Protein AF-A0A964DFS4-F1 (afdb_monomer_lite)

Structure (mmCIF, N/CA/C/O backbone):
data_AF-A0A964DFS4-F1
#
_entry.id   AF-A0A964DFS4-F1
#
loop_
_atom_site.group_PDB
_atom_site.id
_atom_site.type_symbol
_atom_site.label_atom_id
_atom_site.label_alt_id
_atom_site.label_comp_id
_atom_site.label_asym_id
_atom_site.label_entity_id
_atom_site.label_seq_id
_atom_site.pdbx_PDB_ins_code
_atom_site.Cartn_x
_atom_site.Cartn_y
_atom_site.Cartn_z
_atom_site.occupancy
_atom_site.B_iso_or_equiv
_atom_site.auth_seq_id
_atom_site.auth_comp_id
_atom_site.auth_asym_id
_atom_site.auth_atom_id
_atom_site.pdbx_PDB_model_num
ATOM 1 N N . MET A 1 1 ? -28.205 2.146 16.882 1.00 52.66 1 MET A N 1
ATOM 2 C CA . MET A 1 1 ? -27.060 2.126 15.939 1.00 52.66 1 MET A CA 1
ATOM 3 C C . MET A 1 1 ? -25.708 2.050 16.650 1.00 52.66 1 MET A C 1
ATOM 5 O O . MET A 1 1 ? -24.971 1.135 16.324 1.00 52.66 1 MET A O 1
ATOM 9 N N . GLN A 1 2 ? -25.374 2.912 17.628 1.00 54.44 2 GLN A N 1
ATOM 10 C CA . GLN A 1 2 ? -24.076 2.841 18.343 1.00 54.44 2 GLN A CA 1
ATOM 11 C C . GLN A 1 2 ? -23.811 1.486 19.035 1.00 54.44 2 GLN A C 1
ATOM 13 O O . GLN A 1 2 ? -22.732 0.924 18.877 1.00 54.44 2 GLN A O 1
ATOM 18 N N . THR A 1 3 ? -24.813 0.900 19.691 1.00 56.97 3 THR A N 1
ATOM 19 C CA . THR A 1 3 ? -24.715 -0.400 20.387 1.00 56.97 3 THR A CA 1
ATOM 20 C C . THR A 1 3 ? -24.499 -1.605 19.465 1.00 56.97 3 THR A C 1
ATOM 22 O O . THR A 1 3 ? -23.933 -2.608 19.883 1.00 56.97 3 THR A O 1
ATOM 25 N N . GLU A 1 4 ? -24.918 -1.523 18.199 1.00 61.53 4 GLU A N 1
ATOM 26 C CA . GLU A 1 4 ? -24.745 -2.621 17.235 1.00 61.53 4 GLU A CA 1
ATOM 27 C C . GLU A 1 4 ? -23.342 -2.612 16.616 1.00 61.53 4 GLU A C 1
ATOM 29 O O . GLU A 1 4 ? -22.760 -3.668 16.385 1.00 61.53 4 GLU A O 1
ATOM 34 N N . THR A 1 5 ? -22.741 -1.428 16.446 1.00 63.38 5 THR A N 1
ATOM 35 C CA . THR A 1 5 ? -21.353 -1.314 15.966 1.00 63.38 5 THR A CA 1
ATOM 36 C C . THR A 1 5 ? -20.335 -1.855 16.968 1.00 63.38 5 THR A C 1
ATOM 38 O O . THR A 1 5 ? -19.283 -2.342 16.569 1.00 63.38 5 THR A O 1
ATOM 41 N N . GLU A 1 6 ? -20.637 -1.838 18.270 1.00 69.75 6 GLU A N 1
ATOM 42 C CA . GLU A 1 6 ? -19.727 -2.358 19.298 1.00 69.75 6 GLU A CA 1
ATOM 43 C C . GLU A 1 6 ? -19.509 -3.871 19.195 1.00 69.75 6 GLU A C 1
ATOM 45 O O . GLU A 1 6 ? -18.409 -4.332 19.522 1.00 69.75 6 GLU A O 1
ATOM 50 N N . LYS A 1 7 ? -20.506 -4.601 18.670 1.0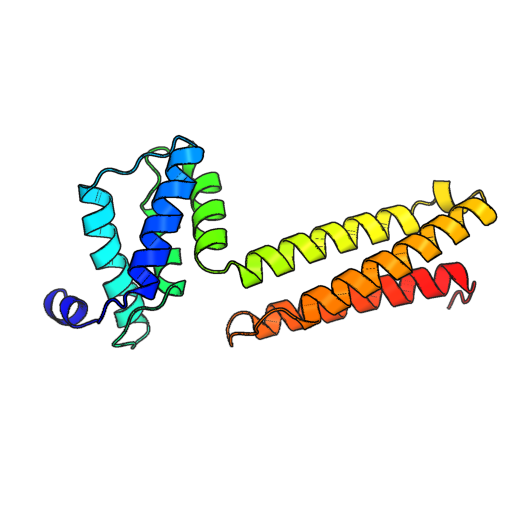0 79.75 7 LYS A N 1
ATOM 51 C CA . LYS A 1 7 ? -20.481 -6.057 18.459 1.00 79.75 7 LYS A CA 1
ATOM 52 C C . LYS A 1 7 ? -19.556 -6.490 17.321 1.00 79.75 7 LYS A C 1
ATOM 54 O O . LYS A 1 7 ? -19.240 -7.673 17.230 1.00 79.75 7 LYS A O 1
ATOM 59 N N . VAL A 1 8 ? -19.110 -5.562 16.469 1.00 85.31 8 VAL A N 1
ATOM 60 C CA . VAL A 1 8 ? -18.133 -5.872 15.423 1.00 85.31 8 VAL A CA 1
ATOM 61 C C . VAL A 1 8 ? -16.799 -6.238 16.069 1.00 85.31 8 VAL A C 1
ATOM 63 O O . VAL A 1 8 ? -16.204 -5.445 16.810 1.00 85.31 8 VAL A O 1
ATOM 66 N N . ALA A 1 9 ? -16.318 -7.440 15.758 1.00 89.31 9 ALA A N 1
ATOM 67 C CA . ALA A 1 9 ? -15.030 -7.926 16.220 1.00 89.31 9 ALA A CA 1
ATOM 68 C C . ALA A 1 9 ? -13.891 -7.155 15.539 1.00 89.31 9 ALA A C 1
ATOM 70 O O . ALA A 1 9 ? -13.886 -6.993 14.317 1.00 89.31 9 ALA A O 1
ATOM 71 N N . LEU A 1 10 ? -12.915 -6.714 16.336 1.00 89.19 10 LEU A N 1
ATOM 72 C CA . LEU A 1 10 ? -11.646 -6.166 15.862 1.00 89.19 10 LEU A CA 1
ATOM 73 C C . LEU A 1 10 ? -10.573 -7.249 16.020 1.00 89.19 10 LEU A C 1
ATOM 75 O O . LEU A 1 10 ? -10.192 -7.548 17.149 1.00 89.19 10 LEU A O 1
ATOM 79 N N . PRO A 1 11 ? -10.125 -7.876 14.927 1.00 90.25 11 PRO A N 1
ATOM 80 C CA . PRO A 1 11 ? -9.080 -8.895 14.971 1.00 90.25 11 PRO A CA 1
ATOM 81 C C . PRO A 1 11 ? -7.705 -8.270 15.206 1.00 90.25 11 PRO A C 1
ATOM 83 O O . PRO A 1 11 ? -7.482 -7.110 14.853 1.00 90.25 11 PRO A O 1
ATOM 86 N N . ASP A 1 12 ? -6.758 -9.068 15.694 1.00 87.31 12 ASP A N 1
ATOM 87 C CA . ASP A 1 12 ? -5.375 -8.636 15.938 1.00 87.31 12 ASP A CA 1
ATOM 88 C C . ASP A 1 12 ? -4.710 -8.046 14.690 1.00 87.31 12 ASP A C 1
ATOM 90 O O . ASP A 1 12 ? -3.999 -7.051 14.782 1.00 87.31 12 ASP A O 1
ATOM 94 N N . GLU A 1 13 ? -5.007 -8.583 13.506 1.00 84.88 13 GLU A N 1
ATOM 95 C CA . GLU A 1 13 ? -4.516 -8.066 12.221 1.00 84.88 13 GLU A CA 1
ATOM 96 C C . GLU A 1 13 ? -4.859 -6.581 12.011 1.00 84.88 13 GLU A C 1
ATOM 98 O O . GLU A 1 13 ? -4.029 -5.810 11.528 1.00 84.88 13 GLU A O 1
ATOM 103 N N . VAL A 1 14 ? -6.054 -6.150 12.431 1.00 89.38 14 VAL A N 1
ATOM 104 C CA . VAL A 1 14 ? -6.488 -4.748 12.340 1.00 89.38 14 VAL A CA 1
ATOM 105 C C . VAL A 1 14 ? -5.730 -3.884 13.344 1.00 89.38 14 VAL A C 1
ATOM 107 O O . VAL A 1 14 ? -5.325 -2.769 13.016 1.00 89.38 14 VAL A O 1
ATOM 110 N N . TYR A 1 15 ? -5.481 -4.394 14.553 1.00 90.19 15 TYR A N 1
ATOM 111 C CA . TYR A 1 15 ? -4.659 -3.694 15.542 1.00 90.19 15 TYR A CA 1
ATOM 112 C C . TYR A 1 15 ? -3.211 -3.541 15.074 1.00 90.19 15 TYR A C 1
ATOM 114 O O . TYR A 1 15 ? -2.659 -2.446 15.164 1.00 90.19 15 TYR A O 1
ATOM 122 N N . ILE A 1 16 ? -2.616 -4.602 14.526 1.00 87.69 16 ILE A N 1
ATOM 123 C CA . ILE A 1 16 ? -1.258 -4.587 13.971 1.00 87.69 16 ILE A CA 1
ATOM 124 C C . ILE A 1 16 ? -1.169 -3.565 12.832 1.00 87.69 16 ILE A C 1
ATOM 126 O O . ILE A 1 16 ? -0.270 -2.724 12.833 1.00 87.69 16 ILE A O 1
ATOM 130 N N . ALA A 1 17 ? -2.126 -3.571 11.901 1.00 87.69 17 ALA A N 1
ATOM 131 C CA . ALA A 1 17 ? -2.171 -2.602 10.810 1.00 87.69 17 ALA A CA 1
ATOM 132 C C . ALA A 1 17 ? -2.332 -1.154 11.315 1.00 87.69 17 ALA A C 1
ATOM 134 O O . ALA A 1 17 ? -1.662 -0.250 10.815 1.00 87.69 17 ALA A O 1
ATOM 135 N N . LEU A 1 18 ? -3.147 -0.924 12.351 1.00 90.88 18 LEU A N 1
ATOM 136 C CA . LEU A 1 18 ? -3.310 0.399 12.959 1.00 90.88 18 LEU A CA 1
ATOM 137 C C . LEU A 1 18 ? -2.034 0.883 13.668 1.00 90.88 18 LEU A C 1
ATOM 139 O O . LEU A 1 18 ? -1.693 2.064 13.578 1.00 90.88 18 LEU A O 1
ATOM 143 N N . VAL A 1 19 ? -1.318 -0.009 14.356 1.00 90.88 19 VAL A N 1
ATOM 144 C CA . VAL A 1 19 ? -0.024 0.302 14.985 1.00 90.88 19 VAL A CA 1
ATOM 145 C C . VAL A 1 19 ? 1.022 0.628 13.921 1.00 90.88 19 VAL A C 1
ATOM 147 O O . VAL A 1 19 ? 1.708 1.643 14.036 1.00 90.88 19 VAL A O 1
ATOM 150 N N . ASN A 1 20 ? 1.091 -0.158 12.844 1.00 89.75 20 ASN A N 1
ATOM 151 C CA . ASN A 1 20 ? 1.981 0.118 11.717 1.00 89.75 20 ASN A CA 1
ATOM 152 C C . ASN A 1 20 ? 1.682 1.486 11.089 1.00 89.75 20 ASN A C 1
ATOM 154 O O . ASN A 1 20 ? 2.601 2.277 10.875 1.00 89.75 20 ASN A O 1
ATOM 158 N N . LEU A 1 21 ? 0.401 1.805 10.869 1.00 90.88 21 LEU A N 1
ATOM 159 C CA . LEU A 1 21 ? -0.023 3.109 10.360 1.00 90.88 21 LEU A CA 1
ATOM 160 C C . LEU A 1 21 ? 0.421 4.247 11.288 1.00 90.88 21 LEU A C 1
ATOM 162 O O . LEU A 1 21 ? 0.910 5.272 10.816 1.00 90.88 21 LEU A O 1
ATOM 166 N N . ARG A 1 22 ? 0.287 4.068 12.607 1.00 91.88 22 ARG A N 1
ATOM 167 C CA . ARG A 1 22 ? 0.723 5.056 13.601 1.00 91.88 22 ARG A CA 1
ATOM 168 C C . ARG A 1 22 ? 2.223 5.328 13.517 1.00 91.88 22 ARG A C 1
ATOM 170 O O . ARG A 1 22 ? 2.620 6.491 13.543 1.00 91.88 22 ARG A O 1
ATOM 177 N N . GLU A 1 23 ? 3.043 4.288 13.398 1.00 90.50 23 GLU A N 1
ATOM 178 C CA . GLU A 1 23 ? 4.497 4.436 13.265 1.00 90.50 23 GLU A CA 1
ATOM 179 C C . GLU A 1 23 ? 4.887 5.106 11.942 1.00 90.50 23 GLU A C 1
ATOM 181 O O . GLU A 1 23 ? 5.759 5.975 11.917 1.00 90.50 23 GLU A O 1
ATOM 186 N N . VAL A 1 24 ? 4.211 4.757 10.845 1.00 89.94 24 VAL A N 1
ATOM 187 C CA . VAL A 1 24 ? 4.422 5.378 9.531 1.00 89.94 24 VAL A CA 1
ATOM 188 C C . VAL A 1 24 ? 4.063 6.869 9.556 1.00 89.94 24 VAL A C 1
ATOM 190 O O . VAL A 1 24 ? 4.853 7.692 9.105 1.00 89.94 24 VAL A O 1
ATOM 193 N N . LEU A 1 25 ? 2.925 7.242 10.147 1.00 90.75 25 LEU A N 1
ATOM 194 C CA . LEU A 1 25 ? 2.521 8.646 10.301 1.00 90.75 25 LEU A CA 1
ATOM 195 C C . LEU A 1 25 ? 3.501 9.438 11.171 1.00 90.75 25 LEU A C 1
ATOM 197 O O . LEU A 1 25 ? 3.850 10.572 10.842 1.00 90.75 25 LEU A O 1
ATOM 201 N N . LYS A 1 26 ? 3.994 8.826 12.252 1.00 91.00 26 LYS A N 1
ATOM 202 C CA . LYS A 1 26 ? 4.965 9.446 13.158 1.00 91.00 26 LYS A CA 1
ATOM 203 C C . LYS A 1 26 ? 6.288 9.771 12.458 1.00 91.00 26 LYS A C 1
ATOM 205 O O . LYS A 1 26 ? 6.864 10.816 12.748 1.00 91.00 26 LYS A O 1
ATOM 210 N N . LYS A 1 27 ? 6.752 8.921 11.533 1.00 90.81 27 LYS A N 1
ATOM 211 C CA . LYS A 1 27 ? 7.962 9.179 10.724 1.00 90.81 27 LYS A CA 1
ATOM 212 C C . LYS A 1 27 ? 7.828 10.423 9.844 1.00 90.81 27 LYS A C 1
ATOM 214 O O . LYS A 1 27 ? 8.802 11.143 9.672 1.00 90.81 27 LYS A O 1
ATOM 219 N N . GLU A 1 28 ? 6.619 10.708 9.370 1.00 89.25 28 GLU A N 1
ATOM 220 C CA . GLU A 1 28 ? 6.293 11.902 8.579 1.00 89.25 28 GLU A CA 1
ATOM 221 C C . GLU A 1 28 ? 5.903 13.114 9.454 1.00 89.25 28 GLU A C 1
ATOM 223 O O . GLU A 1 28 ? 5.356 14.095 8.958 1.00 89.25 28 GLU A O 1
ATOM 228 N N . ASN A 1 29 ? 6.177 13.068 10.766 1.00 89.50 29 ASN A N 1
ATOM 229 C CA . ASN A 1 29 ? 5.811 14.087 11.761 1.00 89.50 29 ASN A CA 1
ATOM 230 C C . ASN A 1 29 ? 4.297 14.346 11.907 1.00 89.50 29 ASN A C 1
ATOM 232 O O . ASN A 1 29 ? 3.890 15.367 12.464 1.00 89.50 29 ASN A O 1
ATOM 236 N N . ILE A 1 30 ? 3.448 13.406 11.482 1.00 89.44 30 ILE A N 1
ATOM 237 C CA . ILE A 1 30 ? 1.992 13.496 11.633 1.00 89.44 30 ILE A CA 1
ATOM 238 C C . ILE A 1 30 ? 1.586 12.770 12.918 1.00 89.44 30 ILE A C 1
ATOM 240 O O . ILE A 1 30 ? 1.550 11.540 12.985 1.00 89.44 30 ILE A O 1
ATOM 244 N N . ILE A 1 31 ? 1.269 13.537 13.965 1.00 86.50 31 ILE A N 1
ATOM 245 C CA . ILE A 1 31 ? 0.950 12.993 15.291 1.00 86.50 31 ILE A CA 1
ATOM 246 C C . ILE A 1 31 ? -0.534 13.198 15.606 1.00 86.50 31 ILE A C 1
ATOM 248 O O . ILE A 1 31 ? -0.989 14.286 15.955 1.00 86.50 31 ILE A O 1
ATOM 252 N N . ALA A 1 32 ? -1.294 12.108 15.529 1.00 87.12 32 ALA A N 1
ATOM 253 C CA . ALA A 1 32 ? -2.654 12.028 16.048 1.00 87.12 32 ALA A CA 1
ATOM 254 C C . ALA A 1 32 ? -2.649 11.712 17.557 1.00 87.12 32 ALA A C 1
ATOM 256 O O . ALA A 1 32 ? -1.842 10.913 18.032 1.00 87.12 32 ALA A O 1
ATOM 257 N N . SER A 1 33 ? -3.571 12.312 18.318 1.00 87.88 33 SER A N 1
ATOM 258 C CA . SER A 1 33 ? -3.702 12.055 19.759 1.00 87.88 33 SER A CA 1
ATOM 259 C C . SER A 1 33 ? -4.278 10.666 20.052 1.00 87.88 33 SER A C 1
ATOM 261 O O . SER A 1 33 ? -5.052 10.125 19.260 1.00 87.88 33 SER A O 1
ATOM 263 N N . ASP A 1 34 ? -3.992 10.111 21.233 1.00 87.12 34 ASP A N 1
ATOM 264 C CA . ASP A 1 34 ? -4.556 8.818 21.661 1.00 87.12 34 ASP A CA 1
ATOM 265 C C . ASP A 1 34 ? -6.094 8.820 21.646 1.00 87.12 34 ASP A C 1
ATOM 267 O O . ASP A 1 34 ? -6.728 7.832 21.274 1.00 87.12 34 ASP A O 1
ATOM 271 N N . ARG A 1 35 ? -6.717 9.966 21.962 1.00 88.00 35 ARG A N 1
ATOM 272 C CA . ARG A 1 35 ? -8.173 10.146 21.847 1.00 88.00 35 ARG A CA 1
ATOM 273 C C . ARG A 1 35 ? -8.660 9.938 20.410 1.00 88.00 35 ARG A C 1
ATOM 275 O O . ARG A 1 35 ? -9.695 9.302 20.216 1.00 88.00 35 ARG A O 1
ATOM 282 N N . ARG A 1 36 ? -7.927 10.446 19.416 1.00 88.81 36 ARG A N 1
ATOM 283 C CA . ARG A 1 36 ? -8.254 10.285 17.993 1.00 88.81 36 ARG A CA 1
ATOM 284 C C . ARG A 1 36 ? -8.106 8.827 17.556 1.00 88.81 36 ARG A C 1
ATOM 286 O O . ARG A 1 36 ? -8.983 8.321 16.867 1.00 88.81 36 ARG A O 1
ATOM 293 N N . TYR A 1 37 ? -7.080 8.121 18.035 1.00 89.62 37 TYR A N 1
ATOM 294 C CA . TYR A 1 37 ? -6.943 6.676 17.805 1.00 89.62 37 TYR A CA 1
ATOM 295 C C . TYR A 1 37 ? -8.072 5.865 18.451 1.00 89.62 37 TYR A C 1
ATOM 297 O O . TYR A 1 37 ? -8.588 4.932 17.841 1.00 89.62 37 TYR A O 1
ATOM 305 N N . LYS A 1 38 ? -8.542 6.252 19.641 1.00 89.00 38 LYS A N 1
ATOM 306 C CA . LYS A 1 38 ? -9.720 5.619 20.252 1.00 89.00 38 LYS A CA 1
ATOM 307 C C . LYS A 1 38 ? -10.982 5.812 19.399 1.00 89.00 38 LYS A C 1
ATOM 309 O O . LYS A 1 38 ? -11.753 4.874 19.238 1.00 89.00 38 LYS A O 1
ATOM 314 N N . GLN A 1 39 ? -11.176 7.002 18.825 1.00 89.56 39 GLN A N 1
ATOM 315 C CA . GLN A 1 39 ? -12.289 7.280 17.905 1.00 89.56 39 GLN A CA 1
ATOM 316 C C . GLN A 1 39 ? -12.144 6.545 16.565 1.00 89.56 39 GLN A C 1
ATOM 318 O O . GLN A 1 39 ? -13.141 6.081 16.014 1.00 89.56 39 GLN A O 1
ATOM 323 N N . ALA A 1 40 ? -10.915 6.386 16.071 1.00 91.50 40 ALA A N 1
ATOM 324 C CA . ALA A 1 40 ? -10.617 5.625 14.864 1.00 91.50 40 ALA A CA 1
ATOM 325 C C . ALA A 1 40 ? -11.120 4.175 14.961 1.00 91.50 40 ALA A C 1
ATOM 327 O O . ALA A 1 40 ? -11.730 3.683 14.017 1.00 91.50 40 ALA A O 1
ATOM 328 N N . LEU A 1 41 ? -10.966 3.522 16.120 1.00 91.44 41 LEU A N 1
ATOM 329 C CA . LEU A 1 41 ? -11.492 2.168 16.343 1.00 91.44 41 LEU A CA 1
ATOM 330 C C . LEU A 1 41 ? -13.017 2.096 16.171 1.00 91.44 41 LEU A C 1
ATOM 332 O O . LEU A 1 41 ? -13.526 1.158 15.559 1.00 91.44 41 LEU A O 1
ATOM 336 N N . SER A 1 42 ? -13.754 3.091 16.673 1.00 91.12 42 SER A N 1
ATOM 337 C CA . SER A 1 42 ? -15.207 3.167 16.480 1.00 91.12 42 SER A CA 1
ATOM 338 C C . SER A 1 42 ? -15.584 3.349 15.008 1.00 91.12 42 SER A C 1
ATOM 340 O O . SER A 1 42 ? -16.561 2.758 14.557 1.00 91.12 42 SER A O 1
ATOM 342 N N . LEU A 1 43 ? -14.806 4.127 14.248 1.00 91.81 43 LEU A N 1
ATOM 343 C CA . LEU A 1 43 ? -15.041 4.344 12.817 1.00 91.81 43 LEU A CA 1
ATOM 344 C C . LEU A 1 43 ? -14.757 3.093 11.983 1.00 91.81 43 LEU A C 1
ATOM 346 O O . LEU A 1 43 ? -15.548 2.772 11.103 1.00 91.81 43 LEU A O 1
ATOM 350 N N . ILE A 1 44 ? -13.694 2.353 12.305 1.00 91.62 44 ILE A N 1
ATOM 351 C CA . ILE A 1 44 ? -13.386 1.054 11.687 1.00 91.62 44 ILE A CA 1
ATOM 352 C C . ILE A 1 44 ? -14.555 0.083 11.899 1.00 91.62 44 ILE A C 1
ATOM 354 O O . ILE A 1 44 ? -15.056 -0.512 10.946 1.00 91.62 44 ILE A O 1
ATOM 358 N N . LYS A 1 45 ? -15.047 -0.033 13.142 1.00 91.38 45 LYS A N 1
ATOM 359 C CA . LYS A 1 45 ? -16.211 -0.875 13.460 1.00 91.38 45 LYS A CA 1
ATOM 360 C C . LYS A 1 45 ? -17.463 -0.443 12.698 1.00 91.38 45 LYS A C 1
ATOM 362 O O . LYS A 1 45 ? -18.191 -1.289 12.185 1.00 91.38 45 LYS A O 1
ATOM 367 N N . ALA A 1 46 ? -17.713 0.863 12.610 1.00 90.06 46 ALA A N 1
ATOM 368 C CA . ALA A 1 46 ? -18.847 1.394 11.865 1.00 90.06 46 ALA A CA 1
ATOM 369 C C . ALA A 1 46 ? -18.742 1.084 10.364 1.00 90.06 46 ALA A C 1
ATOM 371 O O . ALA A 1 46 ? -19.737 0.682 9.770 1.00 90.06 46 ALA A O 1
ATOM 372 N N . ASN A 1 47 ? -17.554 1.207 9.767 1.00 89.31 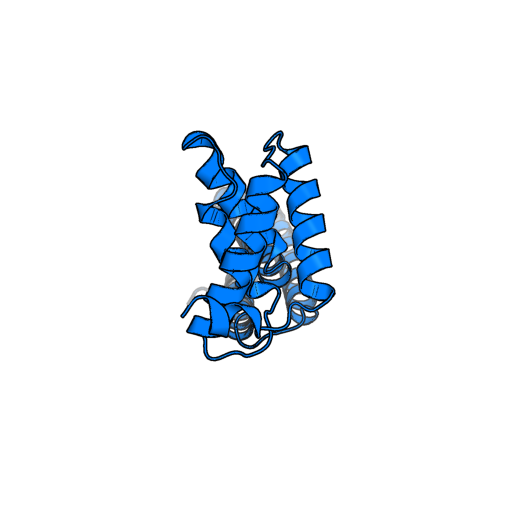47 ASN A N 1
ATOM 373 C CA . ASN A 1 47 ? -17.332 0.899 8.355 1.00 89.31 47 ASN A CA 1
ATOM 374 C C . ASN A 1 47 ? -17.588 -0.583 8.044 1.00 89.31 47 ASN A C 1
ATOM 376 O O . ASN A 1 47 ? -18.319 -0.906 7.109 1.00 89.31 47 ASN A O 1
ATOM 380 N N . ALA A 1 48 ? -17.077 -1.479 8.892 1.00 88.88 48 ALA A N 1
ATOM 381 C CA . ALA A 1 48 ? -17.334 -2.910 8.783 1.00 88.88 48 ALA A CA 1
ATOM 382 C C . ALA A 1 48 ? -18.833 -3.235 8.906 1.00 88.88 48 ALA A C 1
ATOM 384 O O . ALA A 1 48 ? -19.378 -3.965 8.077 1.00 88.88 48 ALA A O 1
ATOM 385 N N . TYR A 1 49 ? -19.512 -2.635 9.890 1.00 90.06 49 TYR A N 1
ATOM 386 C CA . TYR A 1 49 ? -20.950 -2.812 10.099 1.00 90.06 49 TYR A CA 1
ATOM 387 C C . TYR A 1 49 ? -21.780 -2.319 8.906 1.00 90.06 49 TYR A C 1
ATOM 389 O O . TYR A 1 49 ? -22.693 -3.013 8.463 1.00 90.06 49 TYR A O 1
ATOM 397 N N . LEU A 1 50 ? -21.454 -1.144 8.353 1.00 87.44 50 LEU A N 1
ATOM 398 C CA . LEU A 1 50 ? -22.114 -0.602 7.159 1.00 87.44 50 LEU A CA 1
ATOM 399 C C . LEU A 1 50 ? -21.872 -1.473 5.920 1.00 87.44 50 LEU A C 1
ATOM 401 O O . LEU A 1 50 ? -22.746 -1.571 5.065 1.00 87.44 50 LEU A O 1
ATOM 405 N N . GLY A 1 51 ? -20.729 -2.158 5.859 1.00 83.12 51 GLY A N 1
ATOM 406 C CA . GLY A 1 51 ? -20.446 -3.197 4.870 1.00 83.12 51 GLY A CA 1
ATOM 407 C C . GLY A 1 51 ? -21.142 -4.539 5.136 1.00 83.12 51 GLY A C 1
ATOM 408 O O . GLY A 1 51 ? -20.834 -5.512 4.453 1.00 83.12 51 GLY A O 1
ATOM 409 N N . GLY A 1 52 ? -22.025 -4.632 6.138 1.00 85.44 52 GLY A N 1
ATOM 410 C CA . GLY A 1 52 ? -22.729 -5.864 6.510 1.00 85.44 52 GLY A CA 1
ATOM 411 C C . GLY A 1 52 ? -21.841 -6.921 7.174 1.00 85.44 52 GLY A C 1
ATOM 412 O O . GLY A 1 52 ? -22.244 -8.078 7.294 1.00 85.44 52 GLY A O 1
ATOM 413 N N . ARG A 1 53 ? -20.626 -6.555 7.598 1.00 88.00 53 ARG A N 1
ATOM 414 C CA . ARG A 1 53 ? -19.653 -7.471 8.201 1.00 88.00 53 ARG A CA 1
ATOM 415 C C . ARG A 1 53 ? -19.701 -7.390 9.724 1.00 88.00 53 ARG A C 1
ATOM 417 O O . ARG A 1 53 ? -19.789 -6.320 10.317 1.00 88.00 53 ARG A O 1
ATOM 424 N N . VAL A 1 54 ? -19.567 -8.549 10.366 1.00 89.12 54 VAL A N 1
ATOM 425 C CA . VAL A 1 54 ? -19.481 -8.687 11.836 1.00 89.12 54 VAL A CA 1
ATOM 426 C C . VAL A 1 54 ? -18.038 -8.675 12.358 1.00 89.12 54 VAL A C 1
ATOM 428 O O . VAL A 1 54 ? -17.806 -8.680 13.565 1.00 89.12 54 VAL A O 1
ATOM 431 N N . LYS A 1 55 ? -17.058 -8.656 11.449 1.00 88.75 55 LYS A N 1
ATOM 432 C CA . LYS A 1 55 ? -15.619 -8.633 11.728 1.00 88.75 55 LYS A CA 1
ATOM 433 C C . LYS A 1 55 ? -14.973 -7.575 10.835 1.00 88.75 55 LYS A C 1
ATOM 435 O O . LYS A 1 55 ? -15.196 -7.584 9.623 1.00 88.75 55 LYS A O 1
ATOM 440 N N . ALA A 1 56 ? -14.199 -6.676 11.434 1.00 89.88 56 ALA A N 1
ATOM 441 C CA . ALA A 1 56 ? -13.426 -5.696 10.682 1.00 89.88 56 ALA A CA 1
ATOM 442 C C . ALA A 1 56 ? -12.236 -6.360 9.978 1.00 89.88 56 ALA A C 1
ATOM 444 O O . ALA A 1 56 ? -11.686 -7.352 10.466 1.00 89.88 56 ALA A O 1
ATOM 445 N N . THR A 1 57 ? -11.831 -5.791 8.851 1.00 88.19 57 THR A N 1
ATOM 446 C CA . THR A 1 57 ? -10.646 -6.180 8.080 1.00 88.19 57 THR A CA 1
ATOM 447 C C . THR A 1 57 ? -9.666 -5.007 8.024 1.00 88.19 57 THR A C 1
ATOM 449 O O . THR A 1 57 ? -10.053 -3.871 8.312 1.00 88.19 57 THR A O 1
ATOM 452 N N . PRO A 1 58 ? -8.389 -5.235 7.666 1.00 86.25 58 PRO A N 1
ATOM 453 C CA . PRO A 1 58 ? -7.444 -4.141 7.445 1.00 86.25 58 PRO A CA 1
ATOM 454 C C . PRO A 1 58 ? -7.954 -3.085 6.449 1.00 86.25 58 PRO A C 1
ATOM 456 O O . PRO A 1 58 ? -7.662 -1.905 6.624 1.00 86.25 58 PRO A O 1
ATOM 459 N N . ASP A 1 59 ? -8.797 -3.472 5.486 1.00 84.56 59 ASP A N 1
ATOM 460 C CA . ASP A 1 59 ? -9.439 -2.563 4.523 1.00 84.56 59 ASP A CA 1
ATOM 461 C C . ASP A 1 59 ? -10.286 -1.467 5.181 1.00 84.56 59 ASP A C 1
ATOM 463 O O . ASP A 1 59 ? -10.354 -0.339 4.688 1.00 84.56 59 ASP A O 1
ATOM 467 N N . ASP A 1 60 ? -10.862 -1.739 6.355 1.00 89.06 60 ASP A N 1
ATOM 468 C CA . ASP A 1 60 ? -11.651 -0.758 7.104 1.00 89.06 60 ASP A CA 1
ATOM 469 C C . ASP A 1 60 ? -10.818 0.400 7.662 1.00 89.06 60 ASP A C 1
ATOM 471 O O . ASP A 1 60 ? -11.373 1.440 8.020 1.00 89.06 60 ASP A O 1
ATOM 475 N N . ILE A 1 61 ? -9.489 0.268 7.714 1.00 90.81 61 ILE A N 1
ATOM 476 C CA . ILE A 1 61 ? -8.584 1.350 8.123 1.00 90.81 61 ILE A CA 1
ATOM 477 C C . ILE A 1 61 ? -8.559 2.471 7.068 1.00 90.81 61 ILE A C 1
ATOM 479 O O . ILE A 1 61 ? -8.240 3.612 7.408 1.00 90.81 61 ILE A O 1
ATOM 483 N N . ALA A 1 62 ? -8.978 2.211 5.820 1.00 88.25 62 ALA A N 1
ATOM 484 C CA . ALA A 1 62 ? -9.022 3.215 4.754 1.00 88.25 62 ALA A CA 1
ATOM 485 C C . ALA A 1 62 ? -9.833 4.466 5.137 1.00 88.25 62 ALA A C 1
ATOM 487 O O . ALA A 1 62 ? -9.470 5.581 4.757 1.00 88.25 62 ALA A O 1
ATOM 488 N N . ILE A 1 63 ? -10.877 4.312 5.964 1.00 89.69 63 ILE A N 1
ATOM 489 C CA . ILE A 1 63 ? -11.710 5.429 6.437 1.00 89.69 63 ILE A CA 1
ATOM 490 C C . ILE A 1 63 ? -10.913 6.467 7.249 1.00 89.69 63 ILE A C 1
ATOM 492 O O . ILE A 1 63 ? -11.284 7.642 7.312 1.00 89.69 63 ILE A O 1
ATOM 496 N N . LEU A 1 64 ? -9.778 6.070 7.834 1.00 91.56 64 LEU A N 1
ATOM 497 C CA . LEU A 1 64 ? -8.955 6.934 8.676 1.00 91.56 64 LEU A CA 1
ATOM 498 C C . LEU A 1 64 ? -8.202 8.020 7.898 1.00 91.56 64 LEU A C 1
ATOM 500 O O . LEU A 1 64 ? -7.729 8.979 8.518 1.00 91.56 64 LEU A O 1
ATOM 504 N N . GLN A 1 65 ? -8.167 7.947 6.561 1.00 88.50 65 GLN A N 1
ATOM 505 C CA . GLN A 1 65 ? -7.629 9.019 5.714 1.00 88.50 65 GLN A CA 1
ATOM 506 C C . GLN A 1 65 ? -8.334 10.365 5.944 1.00 88.50 65 GLN A C 1
ATOM 508 O O . GLN A 1 65 ? -7.751 11.421 5.723 1.00 88.50 65 GLN A O 1
ATOM 513 N N . HIS A 1 66 ? -9.580 10.337 6.425 1.00 88.25 66 HIS A N 1
ATOM 514 C CA . HIS A 1 66 ? -10.380 11.531 6.701 1.00 88.25 66 HIS A CA 1
ATOM 515 C C . HIS A 1 66 ? -10.285 12.014 8.153 1.00 88.25 66 HIS A C 1
ATOM 517 O O . HIS A 1 66 ? -10.897 13.019 8.497 1.00 88.25 66 HIS A O 1
ATOM 523 N N . VAL A 1 67 ? -9.546 11.302 9.008 1.00 88.31 67 VAL A N 1
ATOM 524 C CA . VAL A 1 67 ? -9.581 11.496 10.466 1.00 88.31 67 VAL A CA 1
ATOM 525 C C . VAL A 1 67 ? -8.212 11.862 11.017 1.00 88.31 67 VAL A C 1
ATOM 527 O O . VAL A 1 67 ? -8.124 12.664 11.942 1.00 88.31 67 VAL A O 1
ATOM 530 N N . LEU A 1 68 ? -7.144 11.248 10.501 1.00 89.81 68 LEU A N 1
ATOM 531 C CA . LEU A 1 68 ? -5.831 11.290 11.150 1.00 89.81 68 LEU A CA 1
ATOM 532 C C . LEU A 1 68 ? -5.037 12.579 10.903 1.00 89.81 68 LEU A C 1
ATOM 534 O O . LEU A 1 68 ? -4.122 12.852 11.679 1.00 89.81 68 LEU A O 1
ATOM 538 N N . TRP A 1 69 ? -5.421 13.399 9.923 1.00 91.31 69 TRP A N 1
ATOM 539 C CA . TRP A 1 69 ? -4.819 14.713 9.685 1.00 91.31 69 TRP A CA 1
ATOM 540 C C . TRP A 1 69 ? -5.383 15.782 10.634 1.00 91.31 69 TRP A C 1
ATOM 542 O O . TRP A 1 69 ? -6.535 15.727 11.064 1.00 91.31 69 TRP A O 1
ATOM 552 N N . SER A 1 70 ? -4.550 16.757 10.984 1.00 86.50 70 SER A N 1
ATOM 553 C CA . SER A 1 70 ? -4.926 17.941 11.763 1.00 86.50 70 SER A CA 1
ATOM 554 C C . SER A 1 70 ? -4.975 19.196 10.894 1.00 86.50 70 SER A C 1
ATOM 556 O O . SER A 1 70 ? -5.780 20.085 11.161 1.00 86.50 70 SER A O 1
ATOM 558 N N . GLN A 1 71 ? -4.142 19.266 9.851 1.00 88.62 71 GLN A N 1
ATOM 559 C CA . GLN A 1 71 ? -4.134 20.369 8.890 1.00 88.62 71 GLN A CA 1
ATOM 560 C C . GLN A 1 71 ? -4.521 19.889 7.485 1.00 88.62 71 GLN A C 1
ATOM 562 O O . GLN A 1 71 ? -4.117 18.795 7.089 1.00 88.62 71 GLN A O 1
ATOM 567 N N 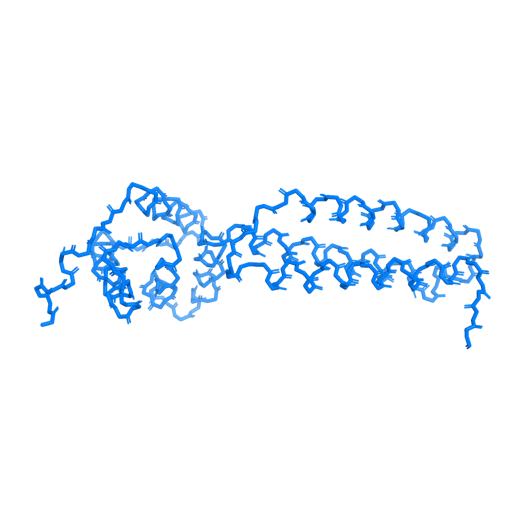. PRO A 1 72 ? -5.238 20.697 6.681 1.00 86.75 72 PRO A N 1
ATOM 568 C CA . PRO A 1 72 ? -5.591 20.318 5.309 1.00 86.75 72 PRO A CA 1
ATOM 569 C C . PRO A 1 72 ? -4.378 19.986 4.425 1.00 86.75 72 PRO A C 1
ATOM 571 O O . PRO A 1 72 ? -4.484 19.181 3.503 1.00 86.75 72 PRO A O 1
ATOM 574 N N . SER A 1 73 ? -3.217 20.576 4.721 1.00 88.94 73 SER A N 1
ATOM 575 C CA . SER A 1 73 ? -1.935 20.283 4.069 1.00 88.94 73 SER A CA 1
ATOM 576 C C . SER A 1 73 ? -1.482 18.830 4.259 1.00 88.94 73 SER A C 1
ATOM 578 O O . SER A 1 73 ? -0.892 18.251 3.349 1.00 88.94 73 SER A O 1
ATOM 580 N N . GLU A 1 74 ? -1.795 18.214 5.401 1.00 89.81 74 GLU A N 1
ATOM 581 C CA . GLU A 1 74 ? -1.408 16.839 5.738 1.00 89.81 74 GLU A CA 1
ATOM 582 C C . GLU A 1 74 ? -2.283 15.796 5.033 1.00 89.81 74 GLU A C 1
ATOM 584 O O . GLU A 1 74 ? -1.854 14.655 4.872 1.00 89.81 74 GLU A O 1
ATOM 589 N N . TYR A 1 75 ? -3.489 16.165 4.580 1.00 87.19 75 TYR A N 1
ATOM 590 C CA . TYR A 1 75 ? -4.476 15.229 4.028 1.00 87.19 75 TYR A CA 1
ATOM 591 C C . TYR A 1 75 ? -3.899 14.328 2.931 1.00 87.19 75 TYR A C 1
ATOM 593 O O . TYR A 1 75 ? -4.052 13.110 2.999 1.00 87.19 75 TYR A O 1
ATOM 601 N N . LYS A 1 76 ? -3.191 14.902 1.946 1.00 85.81 76 LYS A N 1
ATOM 602 C CA . LYS A 1 76 ? -2.603 14.122 0.842 1.00 85.81 76 LYS A CA 1
ATOM 603 C C . LYS A 1 76 ? -1.583 13.100 1.342 1.00 85.81 76 LYS A C 1
ATOM 605 O O . LYS A 1 76 ? -1.531 11.984 0.830 1.00 85.81 76 LYS A O 1
ATOM 610 N N . MET A 1 77 ? -0.783 13.482 2.337 1.00 88.12 77 MET A N 1
ATOM 611 C CA . MET A 1 77 ? 0.210 12.594 2.929 1.00 88.12 77 MET A CA 1
ATOM 612 C C . MET A 1 77 ? -0.476 11.479 3.718 1.00 88.12 77 MET A C 1
ATOM 614 O O . MET A 1 77 ? -0.231 10.307 3.455 1.00 88.12 77 MET A O 1
ATOM 618 N N . VAL A 1 78 ? -1.415 11.823 4.605 1.00 89.94 78 VAL A N 1
ATOM 619 C CA . VAL A 1 78 ? -2.188 10.843 5.383 1.00 89.94 78 VAL A CA 1
ATOM 620 C C . VAL A 1 78 ? -2.917 9.865 4.471 1.00 89.94 78 VAL A C 1
ATOM 622 O O . VAL A 1 78 ? -2.822 8.662 4.688 1.00 89.94 78 VAL A O 1
ATOM 625 N N . GLN A 1 79 ? -3.589 10.349 3.425 1.00 86.88 79 GLN A N 1
ATOM 626 C CA . GLN A 1 79 ? -4.250 9.502 2.437 1.00 86.88 79 GLN A CA 1
ATOM 627 C C . GLN A 1 79 ? -3.277 8.496 1.818 1.00 86.88 79 GLN A C 1
ATOM 629 O O . GLN A 1 79 ? -3.560 7.298 1.812 1.00 86.88 79 GLN A O 1
ATOM 634 N N . LYS A 1 80 ? -2.113 8.957 1.345 1.00 85.19 80 LYS A N 1
ATOM 635 C CA . LYS A 1 80 ? -1.095 8.078 0.758 1.00 85.19 80 LYS A CA 1
ATOM 636 C C . LYS A 1 80 ? -0.656 6.991 1.743 1.00 85.19 80 LYS A C 1
ATOM 638 O O . LYS A 1 80 ? -0.615 5.815 1.381 1.00 85.19 80 LYS A O 1
ATOM 643 N N . LEU A 1 81 ? -0.342 7.370 2.981 1.00 88.25 81 LEU A N 1
ATOM 644 C CA . LEU A 1 81 ? 0.153 6.445 4.004 1.00 88.25 81 LEU A CA 1
ATOM 645 C C . LEU A 1 81 ? -0.921 5.445 4.451 1.00 88.25 81 LEU A C 1
ATOM 647 O O . LEU A 1 81 ? -0.626 4.258 4.586 1.00 88.25 81 LEU A O 1
ATOM 651 N N . VAL A 1 82 ? -2.166 5.897 4.626 1.00 88.31 82 VAL A N 1
ATOM 652 C CA . VAL A 1 82 ? -3.307 5.032 4.957 1.00 88.31 82 VAL A CA 1
ATOM 653 C C . VAL A 1 82 ? -3.518 4.000 3.856 1.00 88.31 82 VAL A C 1
ATOM 655 O O . VAL A 1 82 ? -3.518 2.810 4.148 1.00 88.31 82 VAL A O 1
ATOM 658 N N . LEU A 1 83 ? -3.610 4.423 2.592 1.00 82.25 83 LEU A N 1
ATOM 659 C CA . LEU A 1 83 ? -3.820 3.506 1.466 1.00 82.25 83 LEU A CA 1
ATOM 660 C C . LEU A 1 83 ? -2.674 2.498 1.310 1.00 82.25 83 LEU A C 1
ATOM 662 O O . LEU A 1 83 ? -2.919 1.325 1.044 1.00 82.25 83 LEU A O 1
ATOM 666 N N . THR A 1 84 ? -1.435 2.936 1.545 1.00 80.38 84 THR A N 1
ATOM 667 C CA . THR A 1 84 ? -0.252 2.061 1.501 1.00 80.38 84 THR A CA 1
ATOM 668 C C . THR A 1 84 ? -0.266 1.028 2.628 1.00 80.38 84 THR A C 1
ATOM 670 O O . THR A 1 84 ? 0.124 -0.117 2.421 1.00 80.38 84 THR A O 1
ATOM 673 N N . THR A 1 85 ? -0.735 1.416 3.817 1.00 81.31 85 THR A N 1
ATOM 674 C CA . THR A 1 85 ? -0.806 0.518 4.982 1.00 81.31 85 THR A CA 1
ATOM 675 C C . THR A 1 85 ? -1.943 -0.489 4.858 1.00 81.31 85 THR A C 1
ATOM 677 O O . THR A 1 85 ? -1.792 -1.645 5.239 1.00 81.31 85 THR A O 1
ATOM 680 N N . VAL A 1 86 ? -3.080 -0.041 4.327 1.00 76.19 86 VAL A N 1
ATOM 681 C CA . VAL A 1 86 ? -4.284 -0.852 4.144 1.00 76.19 86 VAL A CA 1
ATOM 682 C C . VAL A 1 86 ? -4.076 -1.898 3.059 1.00 76.19 86 VAL A C 1
ATOM 684 O O . VAL A 1 86 ? -4.417 -3.062 3.246 1.00 76.19 86 VAL A O 1
ATOM 687 N N . ASN A 1 87 ? -3.491 -1.489 1.933 1.00 77.19 87 ASN A N 1
ATOM 688 C CA . ASN A 1 87 ? -3.331 -2.357 0.782 1.00 77.19 87 ASN A CA 1
ATOM 689 C C . ASN A 1 87 ? -1.878 -2.332 0.279 1.00 77.19 87 ASN A C 1
ATOM 691 O O . ASN A 1 87 ? -1.572 -1.714 -0.747 1.00 77.19 87 ASN A O 1
ATOM 695 N N . PRO A 1 88 ? -0.960 -3.010 0.996 1.00 72.38 88 PRO A N 1
ATOM 696 C CA . PRO A 1 88 ? 0.445 -3.076 0.604 1.00 72.38 88 PRO A CA 1
ATOM 697 C C . PRO A 1 88 ? 0.620 -3.761 -0.755 1.00 72.38 88 PRO A C 1
ATOM 699 O O . PRO A 1 88 ? 1.520 -3.404 -1.512 1.00 72.38 88 PRO A O 1
ATOM 702 N N . VAL A 1 89 ? -0.273 -4.696 -1.100 1.00 74.12 89 VAL A N 1
ATOM 703 C CA . VAL A 1 89 ? -0.293 -5.350 -2.414 1.00 74.12 89 VAL A CA 1
ATOM 704 C C . VAL A 1 89 ? -0.608 -4.336 -3.510 1.00 74.12 89 VAL A C 1
ATOM 706 O O . VAL A 1 89 ? 0.148 -4.233 -4.469 1.00 74.12 89 VAL A O 1
ATOM 709 N N . LEU A 1 90 ? -1.666 -3.538 -3.358 1.00 75.56 90 LEU A N 1
ATOM 710 C CA . LEU A 1 90 ? -2.031 -2.493 -4.316 1.00 75.56 90 LEU A CA 1
ATOM 711 C C . LEU A 1 90 ? -0.933 -1.437 -4.456 1.00 75.56 90 LEU A C 1
ATOM 713 O O . LEU A 1 90 ? -0.609 -1.033 -5.571 1.00 75.56 90 LEU A O 1
ATOM 717 N N . SER A 1 91 ? -0.324 -1.030 -3.340 1.00 78.69 91 SER A N 1
ATOM 718 C CA . SER A 1 91 ? 0.821 -0.118 -3.361 1.00 78.69 91 SER A CA 1
ATOM 719 C C . SER A 1 91 ? 1.987 -0.709 -4.156 1.00 78.69 91 SER A C 1
ATOM 721 O O . SER A 1 91 ? 2.552 -0.033 -5.017 1.00 78.69 91 SER A O 1
ATOM 723 N N . LYS A 1 92 ? 2.287 -1.999 -3.952 1.00 81.38 92 LYS A N 1
ATOM 724 C CA . LYS A 1 92 ? 3.351 -2.680 -4.689 1.00 81.38 92 LYS A CA 1
ATOM 725 C C . LYS A 1 92 ? 3.037 -2.835 -6.176 1.00 81.38 92 LYS A C 1
ATOM 727 O O . LYS A 1 92 ? 3.933 -2.667 -6.997 1.00 81.38 92 LYS A O 1
ATOM 732 N N . ILE A 1 93 ? 1.780 -3.111 -6.529 1.00 83.69 93 ILE A N 1
ATOM 733 C CA . ILE A 1 93 ? 1.322 -3.146 -7.926 1.00 83.69 93 ILE A CA 1
ATOM 734 C C . ILE A 1 93 ? 1.559 -1.786 -8.589 1.00 83.69 93 ILE A C 1
ATOM 736 O O . ILE A 1 93 ? 2.109 -1.733 -9.687 1.00 83.69 93 ILE A O 1
ATOM 740 N N . GLN A 1 94 ? 1.188 -0.693 -7.917 1.00 83.38 94 GLN A N 1
ATOM 741 C CA . GLN A 1 94 ? 1.362 0.656 -8.450 1.00 83.38 94 GLN A CA 1
ATOM 742 C C . GLN A 1 94 ? 2.842 1.012 -8.641 1.00 83.38 94 GLN A C 1
ATOM 744 O O . GLN A 1 94 ? 3.216 1.498 -9.704 1.00 83.38 94 GLN A O 1
ATOM 749 N N . GLU A 1 95 ? 3.689 0.711 -7.653 1.00 86.12 95 GLU A N 1
ATOM 750 C CA . GLU A 1 95 ? 5.138 0.923 -7.741 1.00 86.12 95 GLU A CA 1
ATOM 751 C C . GLU A 1 95 ? 5.740 0.172 -8.940 1.00 86.12 95 GLU A C 1
ATOM 753 O O . GLU A 1 95 ? 6.455 0.755 -9.751 1.00 86.12 95 GLU A O 1
ATOM 758 N N . LEU A 1 96 ? 5.403 -1.112 -9.097 1.00 88.56 96 LEU A N 1
ATOM 759 C CA . LEU A 1 96 ? 5.872 -1.936 -10.213 1.00 88.56 96 LEU A CA 1
ATOM 760 C C . LEU A 1 96 ? 5.382 -1.413 -11.571 1.00 88.56 96 LEU A C 1
ATOM 762 O O . LEU A 1 96 ? 6.129 -1.454 -12.550 1.00 88.56 96 LEU A O 1
ATOM 766 N N . LEU A 1 97 ? 4.153 -0.897 -11.636 1.00 87.88 97 LEU A N 1
ATOM 767 C CA . LEU A 1 97 ? 3.614 -0.270 -12.842 1.00 87.88 97 LEU A CA 1
ATOM 768 C C . LEU A 1 97 ? 4.336 1.022 -13.213 1.00 87.88 97 LEU A C 1
ATOM 770 O O . LEU A 1 97 ? 4.565 1.268 -14.398 1.00 87.88 97 LEU A O 1
ATOM 774 N N . ASP A 1 98 ? 4.682 1.847 -12.232 1.00 88.38 98 ASP A N 1
ATOM 775 C CA . ASP A 1 98 ? 5.395 3.097 -12.482 1.00 88.38 98 ASP A CA 1
ATOM 776 C C . ASP A 1 98 ? 6.824 2.819 -12.972 1.00 88.38 98 ASP A C 1
ATOM 778 O O . ASP A 1 98 ? 7.253 3.409 -13.964 1.00 88.38 98 ASP A O 1
ATOM 782 N N . VAL A 1 99 ? 7.502 1.820 -12.392 1.00 91.12 99 VAL A N 1
ATOM 783 C CA . VAL A 1 99 ? 8.797 1.329 -12.898 1.00 91.12 99 VAL A CA 1
ATOM 784 C C . VAL A 1 99 ? 8.660 0.792 -14.328 1.00 91.12 99 VAL A C 1
ATOM 786 O O . VAL A 1 99 ? 9.485 1.102 -15.186 1.00 91.12 99 VAL A O 1
ATOM 789 N N . ALA A 1 100 ? 7.615 0.010 -14.621 1.00 90.50 100 ALA A N 1
ATOM 790 C CA . ALA A 1 100 ? 7.390 -0.524 -15.964 1.00 90.50 100 ALA A CA 1
ATOM 791 C C . ALA A 1 100 ? 7.183 0.584 -17.009 1.00 90.50 100 ALA A C 1
ATOM 793 O O . ALA A 1 100 ? 7.734 0.496 -18.106 1.00 90.50 100 ALA A O 1
ATOM 794 N N . LYS A 1 101 ? 6.435 1.642 -16.666 1.00 91.25 101 LYS A N 1
ATOM 795 C CA . LYS A 1 101 ? 6.255 2.823 -17.528 1.00 91.25 101 LYS A CA 1
ATOM 796 C C . LYS A 1 101 ? 7.575 3.532 -17.801 1.00 91.25 101 LYS A C 1
ATOM 798 O O . LYS A 1 101 ? 7.840 3.896 -18.941 1.00 91.25 101 LYS A O 1
ATOM 803 N N . GLU A 1 102 ? 8.398 3.731 -16.777 1.00 90.94 102 GLU A N 1
ATOM 804 C CA . GLU A 1 102 ? 9.696 4.387 -16.940 1.00 90.94 102 GLU A CA 1
ATOM 805 C C . GLU A 1 102 ? 10.613 3.583 -17.871 1.00 90.94 102 GLU A C 1
ATOM 807 O O . GLU A 1 102 ? 11.180 4.134 -18.814 1.00 90.94 102 GLU A O 1
ATOM 812 N N . VAL A 1 103 ? 10.688 2.265 -17.663 1.00 90.44 103 VAL A N 1
ATOM 813 C CA . VAL A 1 103 ? 11.446 1.347 -18.525 1.00 90.44 103 VAL A CA 1
ATOM 814 C C . VAL A 1 103 ? 10.943 1.395 -19.970 1.00 90.44 103 VAL A C 1
ATOM 816 O O . VAL A 1 103 ? 11.749 1.441 -20.900 1.00 90.44 103 VAL A O 1
ATOM 819 N N . TYR A 1 104 ? 9.624 1.421 -20.163 1.00 89.25 104 TYR A N 1
ATOM 820 C CA . TYR A 1 104 ? 9.010 1.555 -21.480 1.00 89.25 104 TYR A CA 1
ATOM 821 C C . TYR A 1 104 ? 9.399 2.870 -22.168 1.00 89.25 104 TYR A C 1
ATOM 823 O O . TYR A 1 104 ? 9.864 2.857 -23.307 1.00 89.25 104 TYR A O 1
ATOM 831 N N . HIS A 1 105 ? 9.287 4.001 -21.470 1.00 89.44 105 HIS A N 1
ATOM 832 C CA . HIS A 1 105 ? 9.649 5.305 -22.026 1.00 89.44 105 HIS A CA 1
ATOM 833 C C . HIS A 1 105 ? 11.133 5.405 -22.386 1.00 89.44 105 HIS A C 1
ATOM 835 O O . HIS A 1 105 ? 11.458 5.983 -23.419 1.00 89.44 105 HIS A O 1
ATOM 841 N N . GLN A 1 106 ? 12.022 4.809 -21.587 1.00 86.88 106 GLN A N 1
ATOM 842 C CA . GLN A 1 106 ? 13.453 4.747 -21.900 1.00 86.88 106 GLN A CA 1
ATOM 843 C C . GLN A 1 106 ? 13.727 3.940 -23.178 1.00 86.88 106 GLN A C 1
ATOM 845 O O . GLN A 1 106 ? 14.545 4.347 -23.998 1.00 86.88 106 GLN A O 1
ATOM 850 N N . ALA A 1 107 ? 13.030 2.816 -23.373 1.00 85.00 107 ALA A N 1
ATOM 851 C CA . ALA A 1 107 ? 13.172 1.990 -24.574 1.00 85.00 107 ALA A CA 1
ATOM 852 C C . ALA A 1 107 ? 12.560 2.630 -25.831 1.00 85.00 107 ALA A C 1
ATOM 854 O O . ALA A 1 107 ? 13.031 2.394 -26.944 1.00 85.00 107 ALA A O 1
ATOM 855 N N . MET A 1 108 ? 11.527 3.454 -25.654 1.00 82.69 108 MET A N 1
ATOM 856 C CA . MET A 1 108 ? 10.835 4.156 -26.736 1.00 82.69 108 MET A CA 1
ATOM 857 C C . MET A 1 108 ? 11.374 5.563 -27.013 1.00 82.69 108 MET A C 1
ATOM 859 O O . MET A 1 108 ? 10.811 6.265 -27.852 1.00 82.69 108 MET A O 1
ATOM 863 N N . ASP A 1 109 ? 12.447 5.993 -26.340 1.00 85.25 109 ASP A N 1
ATOM 864 C CA . ASP A 1 109 ? 13.028 7.319 -26.556 1.00 85.25 109 ASP A CA 1
ATOM 865 C C . ASP A 1 109 ? 13.530 7.451 -28.012 1.00 85.25 109 ASP A C 1
ATOM 867 O O . ASP A 1 109 ? 14.442 6.723 -28.428 1.00 85.25 109 ASP A O 1
ATOM 871 N N . PRO A 1 110 ? 12.998 8.405 -28.803 1.00 76.12 110 PRO A N 1
ATOM 872 C CA . PRO A 1 110 ? 13.421 8.620 -30.184 1.00 76.12 110 PRO A CA 1
ATOM 873 C C . PRO A 1 110 ? 14.918 8.922 -30.336 1.00 76.12 110 PRO A C 1
ATOM 875 O O . PRO A 1 110 ? 15.489 8.685 -31.398 1.00 76.12 110 PRO A O 1
ATOM 878 N N . ASN A 1 111 ? 15.577 9.458 -29.303 1.00 75.00 111 ASN A N 1
ATOM 879 C CA . ASN A 1 111 ? 17.019 9.697 -29.317 1.00 75.00 111 ASN A CA 1
ATOM 880 C C . ASN A 1 111 ? 17.824 8.414 -29.110 1.00 75.00 111 ASN A C 1
ATOM 882 O O . ASN A 1 111 ? 18.879 8.274 -29.727 1.00 75.00 111 ASN A O 1
ATOM 886 N N . ALA A 1 112 ? 17.317 7.476 -28.306 1.00 65.69 112 ALA A N 1
ATOM 887 C CA . ALA A 1 112 ? 17.919 6.156 -28.138 1.00 65.69 112 ALA A CA 1
ATOM 888 C C . ALA A 1 112 ? 17.822 5.321 -29.426 1.00 65.69 112 ALA A C 1
ATOM 890 O O . ALA A 1 112 ? 18.700 4.513 -29.702 1.00 65.69 112 ALA A O 1
ATOM 891 N N . GLN A 1 113 ? 16.796 5.564 -30.247 1.00 64.81 113 GLN A N 1
ATOM 892 C CA . GLN A 1 113 ? 16.572 4.861 -31.516 1.00 64.81 113 GLN A CA 1
ATOM 893 C C . GLN A 1 113 ? 17.394 5.405 -32.702 1.00 64.81 113 GLN A C 1
ATOM 895 O O . GLN A 1 113 ? 17.435 4.769 -33.756 1.00 64.81 113 GLN A O 1
ATOM 900 N N . LYS A 1 114 ? 18.065 6.560 -32.560 1.00 70.62 114 LYS A N 1
ATOM 901 C CA . LYS A 1 114 ? 18.952 7.111 -33.609 1.00 70.62 114 LYS A CA 1
ATOM 902 C C . LYS A 1 114 ? 20.194 6.252 -33.829 1.00 70.62 114 LYS A C 1
ATOM 904 O O . LYS A 1 114 ? 20.682 6.156 -34.952 1.00 70.62 114 LYS A O 1
ATOM 909 N N . ASP A 1 115 ? 20.688 5.636 -32.761 1.00 79.69 115 ASP A N 1
ATOM 910 C CA . ASP A 1 115 ? 21.750 4.641 -32.800 1.00 79.69 115 ASP A CA 1
ATOM 911 C C . ASP A 1 115 ? 21.112 3.254 -32.672 1.00 79.69 115 ASP A C 1
ATOM 913 O O . ASP A 1 115 ? 20.590 2.889 -31.620 1.00 79.69 115 ASP A O 1
ATOM 917 N N . LYS A 1 116 ? 21.137 2.476 -33.760 1.00 75.12 116 LYS A N 1
ATOM 918 C CA . LYS A 1 116 ? 20.530 1.137 -33.794 1.00 75.12 116 LYS A CA 1
ATOM 919 C C . LYS A 1 116 ? 21.138 0.187 -32.764 1.00 75.12 116 LYS A C 1
ATOM 921 O O . LYS A 1 116 ? 20.425 -0.660 -32.235 1.00 75.12 116 LYS A O 1
ATOM 926 N N . GLU A 1 117 ? 22.435 0.290 -32.496 1.00 78.81 117 GLU A N 1
ATOM 927 C CA . GLU A 1 117 ? 23.122 -0.627 -31.588 1.00 78.81 117 GLU A CA 1
ATOM 928 C C . GLU A 1 117 ? 22.831 -0.259 -30.128 1.00 78.81 117 GLU A C 1
ATOM 930 O O . GLU A 1 117 ? 22.466 -1.127 -29.329 1.00 78.81 117 GLU A O 1
ATOM 935 N N . ALA A 1 118 ? 22.868 1.037 -29.802 1.00 79.06 118 ALA A N 1
ATOM 936 C CA . ALA A 1 118 ? 22.478 1.530 -28.482 1.00 79.06 118 ALA A CA 1
ATOM 937 C C . ALA A 1 118 ? 20.981 1.307 -28.193 1.00 79.06 118 ALA A C 1
ATOM 939 O O . ALA A 1 118 ? 20.628 0.832 -27.111 1.00 79.06 118 ALA A O 1
ATOM 940 N N . GLY A 1 119 ? 20.105 1.575 -29.166 1.00 79.31 119 GLY A N 1
ATOM 941 C CA . GLY A 1 119 ? 18.661 1.372 -29.053 1.00 79.31 119 GLY A CA 1
ATOM 942 C C . GLY A 1 119 ? 18.286 -0.094 -28.834 1.00 79.31 119 GLY A C 1
ATOM 943 O O . GLY A 1 119 ? 17.523 -0.403 -27.919 1.00 79.31 119 GLY A O 1
ATOM 944 N N . ASN A 1 120 ? 18.894 -1.018 -29.589 1.00 81.12 120 ASN A N 1
ATOM 945 C CA . ASN A 1 120 ? 18.675 -2.457 -29.407 1.00 81.12 120 ASN A CA 1
ATOM 946 C C . ASN A 1 120 ? 19.122 -2.944 -28.025 1.00 81.12 120 ASN A C 1
ATOM 948 O O . ASN A 1 120 ? 18.444 -3.769 -27.409 1.00 81.12 120 ASN A O 1
ATOM 952 N N . LYS A 1 121 ? 20.239 -2.420 -27.510 1.00 84.38 121 LYS A N 1
ATOM 953 C CA . LYS A 1 121 ? 20.719 -2.752 -26.166 1.00 84.38 121 LYS A CA 1
ATOM 954 C C . LYS A 1 121 ? 19.740 -2.285 -25.084 1.00 84.38 121 LYS A C 1
ATOM 956 O O . LYS A 1 121 ? 19.392 -3.073 -24.206 1.00 84.38 121 LYS A O 1
ATOM 961 N N . ILE A 1 122 ? 19.257 -1.045 -25.172 1.00 85.19 122 ILE A N 1
ATOM 962 C CA . ILE A 1 122 ? 18.282 -0.484 -24.222 1.00 85.19 122 ILE A CA 1
ATOM 963 C C . ILE A 1 122 ? 16.968 -1.272 -24.273 1.00 85.19 122 ILE A C 1
ATOM 965 O O . ILE A 1 122 ? 16.427 -1.639 -23.230 1.00 85.19 122 ILE A O 1
ATOM 969 N N . ALA A 1 123 ? 16.481 -1.597 -25.470 1.00 84.69 123 ALA A N 1
ATOM 970 C CA . ALA A 1 123 ? 15.263 -2.376 -25.656 1.00 84.69 123 ALA A CA 1
ATOM 971 C C . ALA A 1 123 ? 15.392 -3.810 -25.098 1.00 84.69 123 ALA A C 1
ATOM 973 O O . ALA A 1 123 ? 14.473 -4.322 -24.449 1.00 84.69 123 ALA A O 1
ATOM 974 N N . PHE A 1 124 ? 16.552 -4.453 -25.269 1.00 84.44 124 PHE A N 1
ATOM 975 C CA . PHE A 1 124 ? 16.829 -5.760 -24.670 1.00 84.44 124 PHE A CA 1
ATOM 976 C C . PHE A 1 124 ? 16.851 -5.695 -23.135 1.00 84.44 124 PHE A C 1
ATOM 978 O O . PHE A 1 124 ? 16.187 -6.491 -22.467 1.00 84.44 124 PHE A O 1
ATOM 985 N N . GLU A 1 125 ? 17.556 -4.715 -22.562 1.00 88.50 125 GLU A N 1
ATOM 986 C CA . GLU A 1 125 ? 17.578 -4.487 -21.113 1.00 88.50 125 GLU A CA 1
ATOM 987 C C . GLU A 1 125 ? 16.174 -4.208 -20.558 1.00 88.50 125 GLU A C 1
ATOM 989 O O . GLU A 1 125 ? 15.804 -4.737 -19.504 1.00 88.50 125 GLU A O 1
ATOM 994 N N . ALA A 1 126 ? 15.368 -3.428 -21.280 1.00 89.00 126 ALA A N 1
ATOM 995 C CA . ALA A 1 126 ? 13.985 -3.144 -20.929 1.00 89.00 126 ALA A CA 1
ATOM 996 C C . ALA A 1 126 ? 13.123 -4.413 -20.922 1.00 89.00 126 ALA A C 1
ATOM 998 O O . ALA A 1 126 ? 12.392 -4.646 -19.961 1.00 89.00 126 ALA A O 1
ATOM 999 N N . THR A 1 127 ? 13.279 -5.289 -21.916 1.00 88.25 127 THR A N 1
ATOM 1000 C CA . THR A 1 127 ? 12.563 -6.575 -21.986 1.00 88.25 127 THR A CA 1
ATOM 1001 C C . THR A 1 127 ? 12.882 -7.463 -20.777 1.00 88.25 127 THR A C 1
ATOM 1003 O O . THR A 1 127 ? 11.984 -8.036 -20.156 1.00 88.25 127 THR A O 1
ATOM 1006 N N . VAL A 1 128 ? 14.157 -7.538 -20.374 1.00 90.81 128 VAL A N 1
ATOM 1007 C CA . VAL A 1 128 ? 14.574 -8.294 -19.178 1.00 90.81 128 VAL A CA 1
ATOM 1008 C C . VAL A 1 128 ? 13.975 -7.693 -17.902 1.00 90.81 128 VAL A C 1
ATOM 1010 O O . VAL A 1 128 ? 13.496 -8.436 -17.042 1.00 90.81 128 VAL A O 1
ATOM 1013 N N . LYS A 1 129 ? 13.972 -6.360 -17.767 1.00 90.75 129 LYS A N 1
ATOM 1014 C CA . LYS A 1 129 ? 13.372 -5.665 -16.616 1.00 90.75 129 LYS A CA 1
ATOM 1015 C C . LYS A 1 129 ? 11.857 -5.880 -16.550 1.00 90.75 129 LYS A C 1
ATOM 1017 O O . LYS A 1 129 ? 11.355 -6.234 -15.486 1.00 90.75 129 LYS A O 1
ATOM 1022 N N . LEU A 1 130 ? 11.141 -5.741 -17.667 1.00 90.38 130 LEU A N 1
ATOM 1023 C CA . LEU A 1 130 ? 9.691 -5.958 -17.731 1.00 90.38 130 LEU A CA 1
ATOM 1024 C C . LEU A 1 130 ? 9.315 -7.406 -17.406 1.00 90.38 130 LEU A C 1
ATOM 1026 O O . LEU A 1 130 ? 8.357 -7.630 -16.669 1.00 90.38 130 LEU A O 1
ATOM 1030 N N . ARG A 1 131 ? 10.104 -8.390 -17.854 1.00 90.69 131 ARG A N 1
ATOM 1031 C CA . ARG A 1 131 ? 9.899 -9.796 -17.478 1.00 90.69 131 ARG A CA 1
ATOM 1032 C C . ARG A 1 131 ? 10.022 -10.017 -15.969 1.00 90.69 131 ARG A C 1
ATOM 1034 O O . ARG A 1 131 ? 9.185 -10.700 -15.387 1.00 90.69 131 ARG A O 1
ATOM 1041 N N . ARG A 1 132 ? 11.023 -9.415 -15.317 1.00 91.94 132 ARG A N 1
ATOM 1042 C CA . ARG A 1 132 ? 11.149 -9.479 -13.848 1.00 91.94 132 ARG A CA 1
ATOM 1043 C C . ARG A 1 132 ? 9.939 -8.857 -13.154 1.00 91.94 132 ARG A C 1
ATOM 1045 O O . ARG A 1 132 ? 9.413 -9.445 -12.218 1.00 91.94 132 ARG A O 1
ATOM 1052 N N . ILE A 1 133 ? 9.450 -7.724 -13.660 1.00 90.19 133 ILE A N 1
ATOM 1053 C CA . ILE A 1 133 ? 8.237 -7.079 -13.141 1.00 90.19 133 ILE A CA 1
ATOM 1054 C C . ILE A 1 133 ? 7.014 -7.995 -13.297 1.00 90.19 133 ILE A C 1
ATOM 1056 O O . ILE A 1 133 ? 6.220 -8.102 -12.366 1.00 90.19 133 ILE A O 1
ATOM 1060 N N . GLN A 1 134 ? 6.869 -8.708 -14.421 1.00 89.00 134 GLN A N 1
ATOM 1061 C CA . GLN A 1 134 ? 5.798 -9.701 -14.593 1.00 89.00 134 GLN A CA 1
ATOM 1062 C C . GLN A 1 134 ? 5.890 -10.843 -13.575 1.00 89.00 134 GLN A C 1
ATOM 1064 O O . GLN A 1 134 ? 4.869 -11.246 -13.021 1.00 89.00 134 GLN A O 1
ATOM 1069 N N . GLU A 1 135 ? 7.093 -11.355 -13.308 1.00 90.06 135 GLU A N 1
ATOM 1070 C CA . GLU A 1 135 ? 7.311 -12.395 -12.297 1.00 90.06 135 GLU A CA 1
ATOM 1071 C C . GLU A 1 135 ? 6.976 -11.891 -10.887 1.00 90.06 135 GLU A C 1
ATOM 1073 O O . GLU A 1 135 ? 6.341 -12.607 -10.111 1.00 90.06 135 GLU A O 1
ATOM 1078 N N . ASP A 1 136 ? 7.347 -10.653 -10.561 1.00 88.00 136 ASP A N 1
ATOM 1079 C CA . ASP A 1 136 ? 7.054 -10.046 -9.263 1.00 88.00 136 ASP A CA 1
ATOM 1080 C C . ASP A 1 136 ? 5.554 -9.774 -9.088 1.00 88.00 136 ASP A C 1
ATOM 1082 O O . ASP A 1 136 ? 4.999 -10.131 -8.050 1.00 88.00 136 ASP A O 1
ATOM 1086 N N . LEU A 1 137 ? 4.858 -9.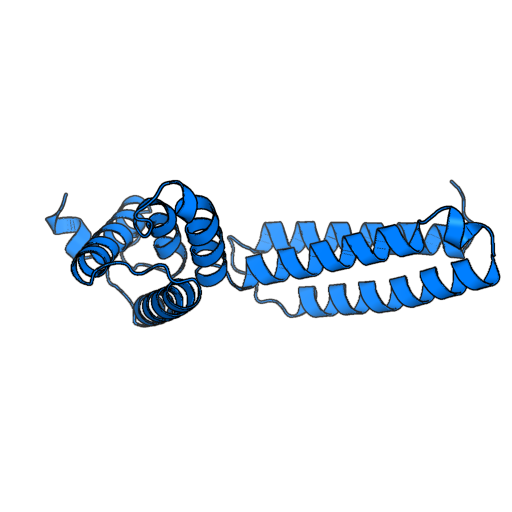282 -10.122 1.00 86.75 137 LEU A N 1
ATOM 1087 C CA . LEU A 1 137 ? 3.388 -9.217 -10.152 1.00 86.75 137 LEU A CA 1
ATOM 1088 C C . LEU A 1 137 ? 2.753 -10.618 -10.058 1.00 86.75 137 LEU A C 1
ATOM 1090 O O . LEU A 1 137 ? 1.659 -10.781 -9.520 1.00 86.75 137 LEU A O 1
ATOM 1094 N N . GLY A 1 138 ? 3.415 -11.652 -10.577 1.00 83.81 138 GLY A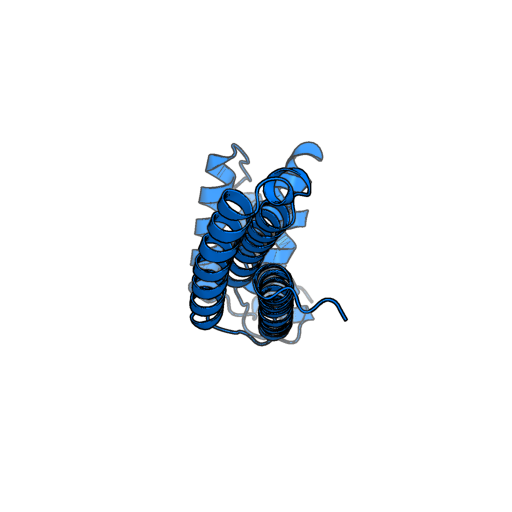 N 1
ATOM 1095 C CA . GLY A 1 138 ? 3.000 -13.054 -10.472 1.00 83.81 138 GLY A CA 1
ATOM 1096 C C . GLY A 1 138 ? 2.958 -13.570 -9.031 1.00 83.81 138 GLY A C 1
ATOM 1097 O O . GLY A 1 138 ? 2.060 -14.329 -8.676 1.00 83.81 138 GLY A O 1
ATOM 1098 N N . LYS A 1 139 ? 3.908 -13.129 -8.200 1.00 85.12 139 LYS A N 1
ATOM 1099 C CA . LYS A 1 139 ? 4.083 -13.573 -6.806 1.00 85.12 139 LYS A CA 1
ATOM 1100 C C . LYS A 1 139 ? 3.188 -12.841 -5.804 1.00 85.12 139 LYS A C 1
ATOM 1102 O O . LYS A 1 139 ? 3.086 -13.282 -4.661 1.00 85.12 139 LYS A O 1
ATOM 1107 N N . LEU A 1 140 ? 2.572 -11.723 -6.191 1.00 82.06 140 LEU A N 1
ATOM 1108 C CA . LEU A 1 140 ? 1.701 -10.962 -5.298 1.00 82.06 140 LEU A CA 1
ATOM 1109 C C . LEU A 1 140 ? 0.402 -11.726 -5.014 1.00 82.06 140 LEU A C 1
ATOM 1111 O O . LEU A 1 140 ? -0.299 -12.158 -5.930 1.00 82.06 140 LEU A O 1
ATOM 1115 N N . ALA A 1 141 ? 0.074 -11.867 -3.728 1.00 68.81 141 ALA A N 1
ATOM 1116 C CA . ALA A 1 141 ? -1.171 -12.480 -3.287 1.00 68.81 141 ALA A CA 1
ATOM 1117 C C . ALA A 1 141 ? -2.369 -11.641 -3.751 1.00 68.81 141 ALA A C 1
ATOM 1119 O O . ALA A 1 141 ? -2.415 -10.435 -3.520 1.00 68.81 141 ALA A O 1
ATOM 1120 N N . SER A 1 142 ? -3.338 -12.281 -4.402 1.00 63.22 142 SER A N 1
ATOM 1121 C CA . SER A 1 142 ? -4.527 -11.616 -4.935 1.00 63.22 142 SER A CA 1
ATOM 1122 C C . SER A 1 142 ? -5.677 -11.734 -3.935 1.00 63.22 142 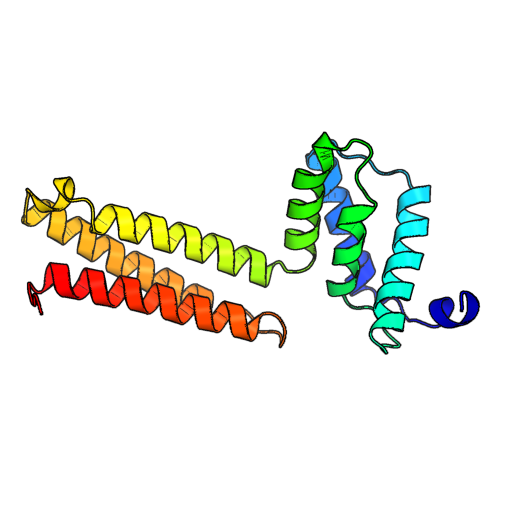SER A C 1
ATOM 1124 O O . SER A 1 142 ? -6.106 -12.834 -3.594 1.00 63.22 142 SER A O 1
ATOM 1126 N N . THR A 1 143 ? -6.191 -10.601 -3.470 1.00 63.28 143 THR A N 1
ATOM 1127 C CA . THR A 1 143 ? -7.498 -10.507 -2.801 1.00 63.28 143 THR A CA 1
ATOM 1128 C C . THR A 1 143 ? -8.563 -10.124 -3.835 1.00 63.28 143 THR A C 1
ATOM 1130 O O . THR A 1 143 ? -8.203 -9.576 -4.877 1.00 63.28 143 THR A O 1
ATOM 1133 N N . PRO A 1 144 ? -9.867 -10.362 -3.597 1.00 64.44 144 PRO A N 1
ATOM 1134 C CA . PRO A 1 144 ? -10.922 -9.975 -4.543 1.00 64.44 144 PRO A CA 1
ATOM 1135 C C . PRO A 1 144 ? -10.842 -8.502 -4.977 1.00 64.44 144 PRO A C 1
ATOM 1137 O O . PRO A 1 144 ? -11.021 -8.195 -6.153 1.00 64.44 144 PRO A O 1
ATOM 1140 N N . ASP A 1 145 ? -10.466 -7.617 -4.050 1.00 61.56 145 ASP A N 1
ATOM 1141 C CA . ASP A 1 145 ? -10.343 -6.176 -4.293 1.00 61.56 145 ASP A CA 1
ATOM 1142 C C . ASP A 1 145 ? -9.076 -5.792 -5.078 1.00 61.56 145 ASP A C 1
ATOM 1144 O O . ASP A 1 145 ? -9.050 -4.766 -5.757 1.00 61.56 145 ASP A O 1
ATOM 1148 N N . THR A 1 146 ? -8.021 -6.612 -5.027 1.00 70.25 146 THR A N 1
ATOM 1149 C CA . THR A 1 146 ? -6.757 -6.368 -5.749 1.00 70.25 146 THR A CA 1
ATOM 1150 C C . THR A 1 146 ? -6.631 -7.163 -7.041 1.00 70.25 146 THR A C 1
ATOM 1152 O O . THR A 1 146 ? -5.843 -6.775 -7.899 1.00 70.25 146 THR A O 1
ATOM 1155 N N . ALA A 1 147 ? -7.418 -8.228 -7.216 1.00 75.69 147 ALA A N 1
ATOM 1156 C CA . ALA A 1 147 ? -7.354 -9.124 -8.368 1.00 75.69 147 ALA A CA 1
ATOM 1157 C C . ALA A 1 147 ? -7.532 -8.366 -9.687 1.00 75.69 147 ALA A C 1
ATOM 1159 O O . ALA A 1 147 ? -6.696 -8.477 -10.577 1.00 75.69 147 ALA A O 1
ATOM 1160 N N . LYS A 1 148 ? -8.551 -7.501 -9.765 1.00 78.62 148 LYS A N 1
ATOM 1161 C CA . LYS A 1 148 ? -8.800 -6.699 -10.967 1.00 78.62 148 LYS A CA 1
ATOM 1162 C C . LYS A 1 148 ? -7.626 -5.773 -11.298 1.00 78.62 148 LYS A C 1
ATOM 1164 O O . LYS A 1 148 ? -7.180 -5.734 -12.436 1.00 78.62 148 LYS A O 1
ATOM 1169 N N . VAL A 1 149 ? -7.098 -5.062 -10.299 1.00 81.56 149 VAL A N 1
ATOM 1170 C CA . VAL A 1 149 ? -5.972 -4.135 -10.507 1.00 81.56 149 VAL A CA 1
ATOM 1171 C C . VAL A 1 149 ? -4.694 -4.889 -10.877 1.00 81.56 149 VAL A C 1
ATOM 1173 O O . VAL A 1 149 ? -3.909 -4.415 -11.693 1.00 81.56 149 VAL A O 1
ATOM 1176 N N . LEU A 1 150 ? -4.486 -6.074 -10.303 1.00 83.31 150 LEU A N 1
ATOM 1177 C CA . LEU A 1 150 ? -3.352 -6.934 -10.616 1.00 83.31 150 LEU A CA 1
ATOM 1178 C C . LEU A 1 150 ? -3.422 -7.465 -12.053 1.00 83.31 150 LEU A C 1
ATOM 1180 O O . LEU A 1 150 ? -2.402 -7.493 -12.742 1.00 83.31 150 LEU A O 1
ATOM 1184 N N . ASP A 1 151 ? -4.610 -7.852 -12.510 1.00 84.88 151 ASP A N 1
ATOM 1185 C CA . ASP A 1 151 ? -4.832 -8.320 -13.877 1.00 84.88 151 ASP A CA 1
ATOM 1186 C C . ASP A 1 151 ? -4.651 -7.185 -14.893 1.00 84.88 151 ASP A C 1
ATOM 1188 O O . ASP A 1 151 ? -3.918 -7.354 -15.873 1.00 84.88 151 ASP A O 1
ATOM 1192 N N . ASP A 1 152 ? -5.208 -6.002 -14.612 1.00 85.31 152 ASP A N 1
ATOM 1193 C CA . ASP A 1 152 ? -5.002 -4.794 -15.421 1.00 85.31 152 ASP A CA 1
ATOM 1194 C C . ASP A 1 152 ? -3.506 -4.433 -15.497 1.00 85.31 152 ASP A C 1
ATOM 1196 O O . ASP A 1 152 ? -2.977 -4.115 -16.567 1.00 85.31 152 ASP A O 1
ATOM 1200 N N . ALA A 1 153 ? -2.786 -4.542 -14.374 1.00 86.00 153 ALA A N 1
ATOM 1201 C CA . ALA A 1 153 ? -1.355 -4.274 -14.322 1.00 86.00 153 ALA A CA 1
ATOM 1202 C C . ALA A 1 153 ? -0.544 -5.260 -15.173 1.00 86.00 153 ALA A C 1
ATOM 1204 O O . ALA A 1 153 ? 0.319 -4.853 -15.954 1.00 86.00 153 ALA A O 1
ATOM 1205 N N . ARG A 1 154 ? -0.839 -6.561 -15.064 1.00 89.25 154 ARG A N 1
ATOM 1206 C CA . ARG A 1 154 ? -0.195 -7.612 -15.868 1.00 89.25 154 ARG A CA 1
ATOM 1207 C C . ARG A 1 154 ? -0.445 -7.409 -17.359 1.00 89.25 154 ARG A C 1
ATOM 1209 O O . ARG A 1 154 ? 0.492 -7.555 -18.147 1.00 89.25 154 ARG A O 1
ATOM 1216 N N . ALA A 1 155 ? -1.670 -7.043 -17.738 1.00 90.19 155 ALA A N 1
ATOM 1217 C CA . ALA A 1 155 ? -2.021 -6.742 -19.121 1.00 90.19 155 ALA A CA 1
ATOM 1218 C C . ALA A 1 155 ? -1.200 -5.562 -19.663 1.00 90.19 155 ALA A C 1
ATOM 1220 O O . ALA A 1 155 ? -0.605 -5.679 -20.734 1.00 90.19 155 ALA A O 1
ATOM 1221 N N . LYS A 1 156 ? -1.075 -4.473 -18.892 1.00 89.75 156 LYS A N 1
ATOM 1222 C CA . LYS A 1 156 ? -0.307 -3.292 -19.311 1.00 89.75 156 LYS A CA 1
ATOM 1223 C C . LYS A 1 156 ? 1.192 -3.568 -19.450 1.00 89.75 156 LYS A C 1
ATOM 1225 O O . LYS A 1 156 ? 1.808 -3.143 -20.420 1.00 89.75 156 LYS A O 1
ATOM 1230 N N . VAL A 1 157 ? 1.788 -4.310 -18.514 1.00 90.25 157 VAL A N 1
ATOM 1231 C CA . VAL A 1 157 ? 3.214 -4.683 -18.602 1.00 90.25 157 VAL A CA 1
ATOM 1232 C C . VAL A 1 157 ? 3.471 -5.594 -19.806 1.00 90.25 157 VAL A C 1
ATOM 1234 O O . VAL A 1 157 ? 4.513 -5.481 -20.452 1.00 90.25 157 VAL A O 1
ATOM 1237 N N . LYS A 1 158 ? 2.523 -6.481 -20.135 1.00 90.38 158 LYS A N 1
ATOM 1238 C CA . LYS A 1 158 ? 2.605 -7.316 -21.337 1.00 90.38 158 LYS A CA 1
ATOM 1239 C C . LYS A 1 158 ? 2.557 -6.475 -22.616 1.00 90.38 158 LYS A C 1
ATOM 1241 O O . LYS A 1 158 ? 3.403 -6.675 -23.476 1.00 90.38 158 LYS A O 1
ATOM 1246 N N . GLU A 1 159 ? 1.646 -5.507 -22.696 1.00 90.75 159 GLU A N 1
ATOM 1247 C CA . GLU A 1 159 ? 1.553 -4.559 -23.816 1.00 90.75 159 GLU A CA 1
ATOM 1248 C C . GLU A 1 159 ? 2.885 -3.827 -24.049 1.00 90.75 159 GLU A C 1
ATOM 1250 O O . GLU A 1 159 ? 3.400 -3.845 -25.163 1.00 90.75 159 GLU A O 1
ATOM 1255 N N . TYR A 1 160 ? 3.518 -3.297 -22.993 1.00 89.12 160 TYR A N 1
ATOM 1256 C CA . TYR A 1 160 ? 4.839 -2.660 -23.110 1.00 89.12 160 TYR A CA 1
ATOM 1257 C C . TYR A 1 160 ? 5.920 -3.613 -23.623 1.00 89.12 160 TYR A C 1
ATOM 1259 O O . TYR A 1 160 ? 6.776 -3.212 -24.410 1.00 89.12 160 TYR A O 1
ATOM 1267 N N . SER A 1 161 ? 5.898 -4.873 -23.185 1.00 86.62 161 SER A N 1
ATOM 1268 C CA . SER A 1 161 ? 6.850 -5.876 -23.666 1.00 86.62 161 SER A CA 1
ATOM 1269 C C . SER A 1 161 ? 6.650 -6.185 -25.151 1.00 86.62 161 SER A C 1
ATOM 1271 O O . SER A 1 161 ? 7.636 -6.324 -25.873 1.00 86.62 161 SER A O 1
ATOM 1273 N N . ASP A 1 162 ? 5.399 -6.289 -25.606 1.00 87.12 162 ASP A N 1
ATOM 1274 C CA . ASP A 1 162 ? 5.063 -6.579 -27.003 1.00 87.12 162 ASP A CA 1
ATOM 1275 C C . ASP A 1 162 ? 5.450 -5.399 -27.916 1.00 87.12 162 ASP A C 1
ATOM 1277 O O . ASP A 1 162 ? 6.025 -5.596 -28.988 1.00 87.12 162 ASP A O 1
ATOM 1281 N N . GLU A 1 163 ? 5.219 -4.159 -27.475 1.00 86.94 163 GLU A N 1
ATOM 1282 C CA . GLU A 1 163 ? 5.612 -2.954 -28.215 1.00 86.94 163 GLU A CA 1
ATOM 1283 C C . GLU A 1 163 ? 7.136 -2.825 -28.351 1.00 86.94 163 GLU A C 1
ATOM 1285 O O . GLU A 1 163 ? 7.637 -2.581 -29.451 1.00 86.94 163 GLU A O 1
ATOM 1290 N N . ILE A 1 164 ? 7.893 -3.050 -27.271 1.00 84.94 164 ILE A N 1
ATOM 1291 C CA . ILE A 1 164 ? 9.366 -3.035 -27.315 1.00 84.94 164 ILE A CA 1
ATOM 1292 C C . ILE A 1 164 ? 9.893 -4.148 -28.227 1.00 84.94 164 ILE A C 1
ATOM 1294 O O . ILE A 1 164 ? 10.827 -3.926 -29.000 1.00 84.94 164 ILE A O 1
ATOM 1298 N N . TYR A 1 165 ? 9.282 -5.335 -28.190 1.00 81.25 165 TYR A N 1
ATOM 1299 C CA . TYR A 1 165 ? 9.657 -6.440 -29.068 1.00 81.25 165 TYR A CA 1
ATOM 1300 C C . TYR A 1 165 ? 9.466 -6.099 -30.553 1.00 81.25 165 TYR A C 1
ATOM 1302 O O . TYR A 1 165 ? 10.329 -6.418 -31.376 1.00 81.25 165 TYR A O 1
ATOM 1310 N N . ASN A 1 166 ? 8.384 -5.399 -30.906 1.00 81.50 166 ASN A N 1
ATOM 1311 C CA . ASN A 1 166 ? 8.149 -4.944 -32.279 1.00 81.50 166 ASN A CA 1
ATOM 1312 C C . ASN A 1 166 ? 9.219 -3.945 -32.745 1.00 81.50 166 ASN A C 1
ATOM 1314 O O . ASN A 1 166 ? 9.666 -4.018 -33.889 1.00 81.50 166 ASN A O 1
ATOM 1318 N N . VAL A 1 167 ? 9.689 -3.066 -31.855 1.00 76.00 167 VAL A N 1
ATOM 1319 C CA . VAL A 1 167 ? 10.787 -2.133 -32.158 1.00 76.00 167 VAL A CA 1
ATOM 1320 C C . VAL A 1 167 ? 12.103 -2.871 -32.408 1.00 76.00 167 VAL A C 1
ATOM 1322 O O . VAL A 1 167 ? 12.801 -2.550 -33.367 1.00 76.00 167 VAL A O 1
ATOM 1325 N N . ILE A 1 168 ? 12.420 -3.898 -31.610 1.00 72.31 168 ILE A N 1
ATOM 1326 C CA . ILE A 1 168 ? 13.631 -4.720 -31.798 1.00 72.31 168 ILE A CA 1
ATOM 1327 C C . ILE A 1 168 ? 13.568 -5.512 -33.111 1.00 72.31 168 ILE A C 1
ATOM 1329 O O . ILE A 1 168 ? 14.565 -5.631 -33.822 1.00 72.31 168 ILE A O 1
ATOM 1333 N N . THR A 1 169 ? 12.408 -6.091 -33.427 1.00 70.44 169 THR A N 1
ATOM 1334 C CA . THR A 1 169 ? 12.236 -6.965 -34.600 1.00 70.44 169 THR A CA 1
ATOM 1335 C C . THR A 1 169 ? 11.962 -6.206 -35.897 1.00 70.44 169 THR A C 1
ATOM 1337 O O . THR A 1 169 ? 12.032 -6.801 -36.971 1.00 70.44 169 THR A O 1
ATOM 1340 N N . GLY A 1 170 ? 11.688 -4.900 -35.824 1.00 65.56 170 GLY A N 1
ATOM 1341 C CA . GLY A 1 170 ? 11.413 -4.058 -36.989 1.00 65.56 170 GLY A CA 1
ATOM 1342 C C . GLY A 1 170 ? 10.109 -4.407 -37.710 1.00 65.56 170 GLY A C 1
ATOM 1343 O O . GLY A 1 170 ? 9.933 -4.020 -38.865 1.00 65.56 170 GLY A O 1
ATOM 1344 N N . ILE A 1 171 ? 9.200 -5.146 -37.064 1.00 54.22 171 ILE A N 1
ATOM 1345 C CA . ILE A 1 171 ? 7.881 -5.463 -37.617 1.00 54.22 171 ILE A CA 1
ATOM 1346 C C . ILE A 1 171 ? 6.972 -4.262 -37.346 1.00 54.22 171 ILE A C 1
ATOM 1348 O O . ILE A 1 171 ? 6.216 -4.221 -36.377 1.00 54.22 171 ILE A O 1
ATOM 1352 N N . THR A 1 172 ? 7.079 -3.248 -38.198 1.00 45.72 172 THR A N 1
ATOM 1353 C CA . THR A 1 172 ? 6.092 -2.170 -38.271 1.00 45.72 172 THR A CA 1
ATOM 1354 C C . THR A 1 172 ? 4.823 -2.744 -38.898 1.00 45.72 172 THR A C 1
ATOM 1356 O O . THR A 1 172 ? 4.884 -3.320 -39.986 1.00 45.72 172 THR A O 1
ATOM 1359 N N . LYS A 1 173 ? 3.690 -2.639 -38.201 1.00 42.50 173 LYS A N 1
ATOM 1360 C CA . LYS A 1 173 ? 2.377 -2.987 -38.754 1.00 42.50 173 LYS A CA 1
ATOM 1361 C C . LYS A 1 173 ? 1.886 -1.907 -39.713 1.00 42.50 173 LYS A C 1
ATOM 1363 O O . LYS A 1 173 ? 2.171 -0.721 -39.431 1.00 42.50 173 LYS A O 1
#

Sequence (173 aa):
MQTETEKVALPDEVYIALVNLREVLKKENIIASDRRYKQALSLIKANAYLGGRVKATPDDIAILQHVLWSQPSEYKMVQKLVLTTVNPVLSKIQELLDVAKEVYHQAMDPNAQKDKEAGNKIAFEATVKLRRIQEDLGKLASTPDTAKVLDDARAKVKEYSDEIYNVITGITK

pLDDT: mean 83.72, std 9.5, range [42.5, 91.94]

Radius of gyration: 21.68 Å; chains: 1; bounding box: 50×34×61 Å

Secondary structure (DSSP, 8-state):
-HHHHTTSB--HHHHHHHHHHHHHHHHTT----HHHHHHHHHHHHHHHHHTT-SB--GGGGGGGGGTS-SSGGGHHHHHHHHHHHH-HHHHHHHHHHHHHHHHHHHHT-TTGGGSHHHHHHHHHHHHHHHHHHHHHHHHSPPPHHHHHHHHHHHHHHHHHHHHHHHHHHT---

Foldseek 3Di:
DLVLLVQQAEDVQLVVLLVVLQVVCVVVVQDDDPVLVVVLSSQQSVQCVVVVHSYGALLSLLVCLVRRHPDPVCSVVSNVSSCCSSCVLLVLLVVLLVVLVVLLCQLVPPVCVVDVVSSLVSLVVSLVSLVVSLVVLVPRDDDPVCPVVSVVSNVVSVVSNVVSVCSNVVPDD